Protein AF-A0A357KZD1-F1 (afdb_monomer)

Solvent-accessible surface area (backbone atoms only — not comparable to full-atom values): 5065 Å² total; per-residue (Å²): 137,84,80,77,80,82,69,74,94,79,48,67,63,65,52,50,52,52,52,51,53,52,50,52,52,50,51,54,39,55,54,36,40,76,74,48,50,73,68,23,34,41,56,36,15,32,59,38,3,51,77,41,38,65,63,42,40,53,49,29,52,52,28,34,74,71,66,78,30,57,63,66,63,28,52,51,21,36,52,42,6,46,54,30,28,50,52,45,53,52,62,73,73,105

Foldseek 3Di:
DDDDPPPDPPDPVVVVVVVVVLVVLLVCQVVQCVPPPLVSLQVSLLVSLLVPLVSLLVVLVVCCVVVVDPVVSSVNSSVNSPVNNCVNVVVVVD

Secondary structure (DSSP, 8-state):
--------TT-HHHHHHHHHHHHHHHHHHHHHHHHHHHHHHHHHHHHHHHH-HHHHHHHHHHHHHTTSS-HHHHHHHHHHHHHHHHHHHHHHH-

Structure (mmCIF, N/CA/C/O backbone):
data_AF-A0A357KZD1-F1
#
_entry.id   AF-A0A357KZD1-F1
#
loop_
_atom_site.group_PDB
_atom_site.id
_atom_site.type_symbol
_atom_site.label_atom_id
_atom_site.label_alt_id
_atom_site.label_comp_id
_atom_site.label_asym_id
_atom_site.label_entity_id
_atom_site.label_seq_id
_atom_site.pdbx_PDB_ins_code
_atom_site.Cartn_x
_atom_site.Cartn_y
_atom_site.Cartn_z
_atom_site.occupancy
_atom_site.B_iso_or_equiv
_atom_site.auth_seq_id
_atom_site.auth_comp_id
_atom_site.auth_asym_id
_atom_site.auth_atom_id
_atom_site.pdbx_PDB_model_num
ATOM 1 N N . PRO A 1 1 ? 22.315 6.116 -35.790 1.00 40.66 1 PRO A N 1
ATOM 2 C CA . PRO A 1 1 ? 21.300 6.896 -35.042 1.00 40.66 1 PRO A CA 1
ATOM 3 C C . PRO A 1 1 ? 19.895 6.295 -35.237 1.00 40.66 1 PRO A C 1
ATOM 5 O O . PRO A 1 1 ? 19.274 6.512 -36.271 1.00 40.66 1 PRO A O 1
ATOM 8 N N . GLY A 1 2 ? 19.439 5.471 -34.287 1.00 48.69 2 GLY A N 1
ATOM 9 C CA . GLY A 1 2 ? 18.091 4.893 -34.292 1.00 48.69 2 GLY A CA 1
ATOM 10 C C . GLY A 1 2 ? 17.120 5.833 -33.586 1.00 48.69 2 GLY A C 1
ATOM 11 O O . GLY A 1 2 ? 17.161 5.948 -32.365 1.00 48.69 2 GLY A O 1
ATOM 12 N N . ALA A 1 3 ? 16.295 6.547 -34.348 1.00 50.31 3 ALA A N 1
ATOM 13 C CA . ALA A 1 3 ? 15.247 7.387 -33.788 1.00 50.31 3 ALA A CA 1
ATOM 14 C C . ALA A 1 3 ? 14.148 6.488 -33.204 1.00 50.31 3 ALA A C 1
ATOM 16 O O . ALA A 1 3 ? 13.445 5.800 -33.942 1.00 50.31 3 ALA A O 1
ATOM 17 N N . VAL A 1 4 ? 14.023 6.472 -31.877 1.00 60.88 4 VAL A N 1
ATOM 18 C CA . VAL A 1 4 ? 12.888 5.848 -31.194 1.00 60.88 4 VAL A CA 1
ATOM 19 C C . VAL A 1 4 ? 11.662 6.698 -31.512 1.00 60.88 4 VAL A C 1
ATOM 21 O O . VAL A 1 4 ? 11.575 7.851 -31.092 1.00 60.88 4 VAL A O 1
ATOM 24 N N . ALA A 1 5 ? 10.741 6.154 -32.306 1.00 57.38 5 ALA A N 1
ATOM 25 C CA . ALA A 1 5 ? 9.471 6.801 -32.594 1.00 57.38 5 ALA A CA 1
ATOM 26 C C . ALA A 1 5 ? 8.651 6.865 -31.297 1.00 57.38 5 ALA A C 1
ATOM 28 O O . ALA A 1 5 ? 8.132 5.853 -30.827 1.00 57.38 5 ALA A O 1
ATOM 29 N N . VAL A 1 6 ? 8.577 8.050 -30.693 1.00 60.06 6 VAL A N 1
ATOM 30 C CA . VAL A 1 6 ? 7.720 8.307 -29.534 1.00 60.06 6 VAL A CA 1
ATOM 31 C C . VAL A 1 6 ? 6.271 8.265 -30.025 1.00 60.06 6 VAL A C 1
ATOM 33 O O . VAL A 1 6 ? 5.823 9.170 -30.728 1.00 60.06 6 VAL A O 1
ATOM 36 N N . GLY A 1 7 ? 5.575 7.164 -29.729 1.00 60.97 7 GLY A N 1
ATOM 37 C CA . GLY A 1 7 ? 4.164 6.960 -30.067 1.00 60.97 7 GLY A CA 1
ATOM 38 C C . GLY A 1 7 ? 3.252 7.983 -29.385 1.00 60.97 7 GLY A C 1
ATOM 39 O O . GLY A 1 7 ? 3.601 8.546 -28.348 1.00 60.97 7 GLY A O 1
ATOM 40 N N . ASN A 1 8 ? 2.091 8.244 -29.993 1.00 63.97 8 ASN A N 1
ATOM 41 C CA . ASN A 1 8 ? 1.173 9.314 -29.610 1.00 63.97 8 ASN A CA 1
ATOM 42 C C . ASN A 1 8 ? 0.795 9.240 -28.109 1.00 63.97 8 ASN A C 1
ATOM 44 O O . ASN A 1 8 ? 0.142 8.282 -27.694 1.00 63.97 8 ASN A O 1
ATOM 48 N N . PRO A 1 9 ? 1.131 10.249 -27.285 1.00 56.19 9 PRO A N 1
ATOM 49 C CA . PRO A 1 9 ? 0.913 10.221 -25.834 1.00 56.19 9 PR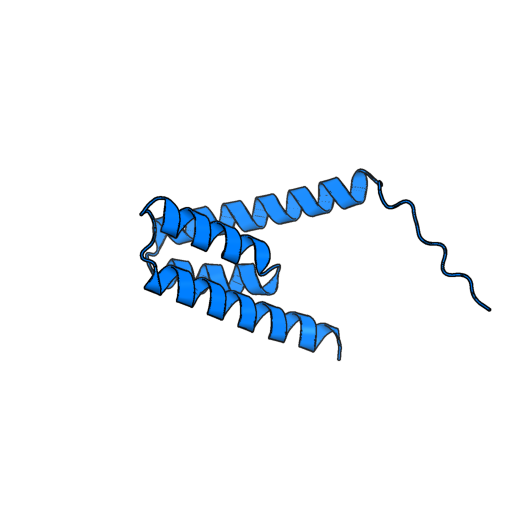O A CA 1
ATOM 50 C C . PRO A 1 9 ? -0.571 10.278 -25.411 1.00 56.19 9 PRO A C 1
ATOM 52 O O . PRO A 1 9 ? -0.873 10.199 -24.224 1.00 56.19 9 PRO A O 1
ATOM 55 N N . PHE A 1 10 ? -1.496 10.388 -26.373 1.00 55.19 10 PHE A N 1
ATOM 56 C CA . PHE A 1 10 ? -2.952 10.412 -26.191 1.00 55.19 10 PHE A CA 1
ATOM 57 C C . PHE A 1 10 ? -3.653 9.218 -26.860 1.00 55.19 10 PHE A C 1
ATOM 59 O O . PHE A 1 10 ? -4.696 9.362 -27.500 1.00 55.19 10 PHE A O 1
ATOM 66 N N . GLU A 1 11 ? -3.101 8.013 -26.742 1.00 69.31 11 GLU A N 1
ATOM 67 C CA . GLU A 1 11 ? -3.842 6.820 -27.147 1.00 69.31 11 GLU A CA 1
ATOM 68 C C . GLU A 1 11 ? -4.884 6.442 -26.077 1.00 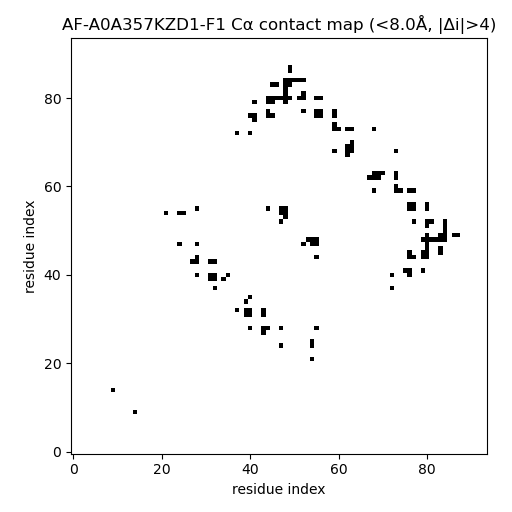69.31 11 GLU A C 1
ATOM 70 O O . GLU A 1 11 ? -4.570 6.046 -24.954 1.00 69.31 11 GLU A O 1
ATOM 75 N N . LEU A 1 12 ? -6.165 6.541 -26.445 1.00 72.19 12 LEU A N 1
ATOM 76 C CA . LEU A 1 12 ? -7.312 6.206 -25.586 1.00 72.19 12 LEU A CA 1
ATOM 77 C C . LEU A 1 12 ? -7.251 4.775 -25.032 1.00 72.19 12 LEU A C 1
ATOM 79 O O . LEU A 1 12 ? -7.740 4.504 -23.939 1.00 72.19 12 LEU A O 1
ATOM 83 N N . LYS A 1 13 ? -6.644 3.853 -25.783 1.00 74.00 13 LYS A N 1
ATOM 84 C CA . LYS A 1 13 ? -6.563 2.431 -25.441 1.00 74.00 13 LYS A CA 1
ATOM 85 C C . LYS A 1 13 ? -5.643 2.155 -24.233 1.00 74.00 13 LYS A C 1
ATOM 87 O O . LYS A 1 13 ? -6.137 1.566 -23.272 1.00 74.00 13 LYS A O 1
ATOM 92 N N . PRO A 1 14 ? -4.365 2.583 -24.209 1.00 74.94 14 PRO A N 1
ATOM 93 C CA . PRO A 1 14 ? -3.527 2.482 -23.013 1.00 74.94 14 PRO A CA 1
ATOM 94 C C . PRO A 1 14 ? -4.057 3.316 -21.838 1.00 74.94 14 PRO A C 1
ATOM 96 O O . PRO A 1 14 ? -3.966 2.859 -20.702 1.00 74.94 14 PRO A O 1
ATOM 99 N N . ALA A 1 15 ? -4.694 4.467 -22.083 1.00 76.38 15 ALA A N 1
ATOM 100 C CA . ALA A 1 15 ? -5.318 5.260 -21.019 1.00 76.38 15 ALA A CA 1
ATOM 101 C C . ALA A 1 15 ? -6.483 4.520 -20.328 1.00 76.38 15 ALA A C 1
ATOM 103 O O . ALA A 1 15 ? -6.561 4.491 -19.101 1.00 76.38 15 ALA A O 1
ATOM 104 N N . LEU A 1 16 ? -7.363 3.873 -21.101 1.00 76.00 16 LEU A N 1
ATOM 105 C CA . LEU A 1 16 ? -8.461 3.056 -20.570 1.00 76.00 16 LEU A CA 1
ATOM 106 C C . LEU A 1 16 ? -7.959 1.806 -19.841 1.00 76.00 16 LEU A C 1
ATOM 108 O O . LEU A 1 16 ? -8.510 1.446 -18.804 1.00 76.00 16 LEU A O 1
ATOM 112 N N . LEU A 1 17 ? -6.905 1.164 -20.351 1.00 73.69 17 LEU A N 1
ATOM 113 C CA . LEU A 1 17 ? -6.252 0.038 -19.675 1.00 73.69 17 LEU A CA 1
ATOM 114 C C . LEU A 1 17 ? -5.681 0.456 -18.319 1.00 73.69 17 LEU A C 1
ATOM 116 O O . LEU A 1 17 ? -5.909 -0.227 -17.322 1.00 73.69 17 LEU A O 1
ATOM 120 N N . PHE A 1 18 ? -4.997 1.597 -18.271 1.00 69.38 18 PHE A N 1
ATOM 121 C CA . PHE A 1 18 ? -4.445 2.139 -17.035 1.00 69.38 18 PHE A CA 1
ATOM 122 C C . PHE A 1 18 ? -5.548 2.514 -16.036 1.00 69.38 18 PHE A C 1
ATOM 124 O O . PHE A 1 18 ? -5.495 2.109 -14.877 1.00 69.38 18 PHE A O 1
ATOM 131 N N . ALA A 1 19 ? -6.599 3.202 -16.491 1.00 69.88 19 ALA A N 1
ATOM 132 C CA . ALA A 1 19 ? -7.747 3.549 -15.653 1.00 69.88 19 ALA A CA 1
ATOM 133 C C . ALA A 1 19 ? -8.482 2.307 -15.118 1.00 69.88 19 ALA A C 1
ATOM 135 O O . ALA A 1 19 ? -8.881 2.279 -13.954 1.00 69.88 19 ALA A O 1
ATOM 136 N N . GLY A 1 20 ? -8.627 1.263 -15.941 1.00 72.62 20 GLY A N 1
ATOM 137 C CA . GLY A 1 20 ? -9.219 -0.012 -15.536 1.00 72.62 20 GLY A CA 1
ATOM 138 C C . GLY A 1 20 ? -8.387 -0.727 -14.474 1.00 72.62 20 GLY A C 1
ATOM 139 O O . GLY A 1 20 ? -8.931 -1.172 -13.464 1.00 72.62 20 GLY A O 1
ATOM 140 N N . LEU A 1 21 ? -7.065 -0.771 -14.655 1.00 66.38 21 LEU A N 1
ATOM 141 C CA . LEU A 1 21 ? -6.144 -1.326 -13.664 1.00 6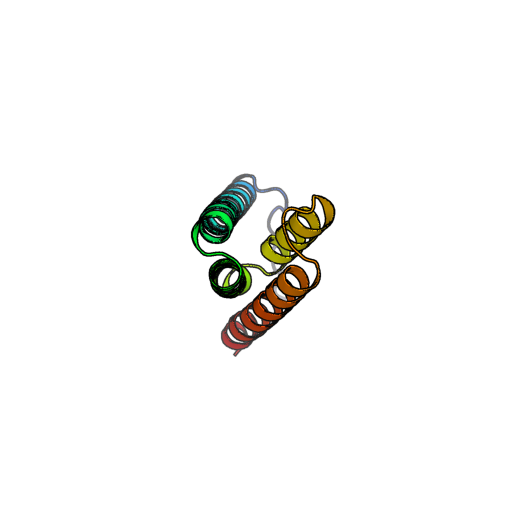6.38 21 LEU A CA 1
ATOM 142 C C . LEU A 1 21 ? -6.252 -0.568 -12.329 1.00 66.38 21 LEU A C 1
ATOM 144 O O . LEU A 1 21 ? -6.418 -1.183 -11.274 1.00 66.38 21 LEU A O 1
ATOM 148 N N . LEU A 1 22 ? -6.246 0.767 -12.382 1.00 59.28 22 LEU A N 1
ATOM 149 C CA . LEU A 1 22 ? -6.347 1.634 -11.208 1.00 59.28 22 LEU A CA 1
ATOM 150 C C . LEU A 1 22 ? -7.677 1.445 -10.459 1.00 59.28 22 LEU A C 1
ATOM 152 O O . LEU A 1 22 ? -7.701 1.403 -9.227 1.00 59.28 22 LEU A O 1
ATOM 156 N N . ALA A 1 23 ? -8.785 1.288 -11.188 1.00 61.78 23 ALA A N 1
ATOM 157 C CA . ALA A 1 23 ? -10.105 1.043 -10.612 1.00 61.78 23 ALA A CA 1
ATOM 158 C C . ALA A 1 23 ? -10.179 -0.304 -9.875 1.00 61.78 23 ALA A C 1
ATOM 160 O O . ALA A 1 23 ? -10.718 -0.368 -8.768 1.00 61.78 23 ALA A O 1
ATOM 161 N N . VAL A 1 24 ? -9.599 -1.366 -10.446 1.00 67.44 24 VAL A N 1
ATOM 162 C CA . VAL A 1 24 ? -9.565 -2.701 -9.823 1.00 67.44 24 VAL A CA 1
ATOM 163 C C . VAL A 1 24 ? -8.753 -2.681 -8.530 1.00 67.44 24 VAL A C 1
ATOM 165 O O . VAL A 1 24 ? -9.231 -3.154 -7.497 1.00 67.44 24 VAL A O 1
ATOM 168 N N . VAL A 1 25 ? -7.559 -2.083 -8.557 1.00 61.03 25 VAL A N 1
ATOM 169 C CA . VAL A 1 25 ? -6.690 -1.974 -7.373 1.00 61.03 25 VAL A CA 1
ATOM 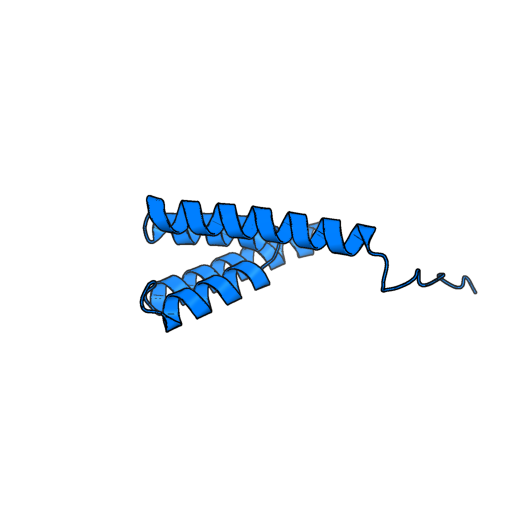170 C C . VAL A 1 25 ? -7.350 -1.125 -6.281 1.00 61.03 25 VAL A C 1
ATOM 172 O O . VAL A 1 25 ? -7.322 -1.493 -5.104 1.00 61.03 25 VAL A O 1
ATOM 175 N N . SER A 1 26 ? -8.015 -0.031 -6.661 1.00 57.09 26 SER A N 1
ATOM 176 C CA . SER A 1 26 ? -8.733 0.837 -5.719 1.00 57.09 26 SER A CA 1
ATOM 177 C C . SER A 1 26 ? -9.909 0.121 -5.049 1.00 57.09 26 SER A C 1
ATOM 179 O O . SER A 1 26 ? -10.086 0.227 -3.835 1.00 57.09 26 SER A O 1
ATOM 181 N N . LEU A 1 27 ? -10.693 -0.645 -5.814 1.00 62.03 27 LEU A N 1
ATOM 182 C CA . LEU A 1 27 ? -11.836 -1.394 -5.288 1.00 62.03 27 LEU A CA 1
ATOM 183 C C . LEU A 1 27 ? -11.390 -2.516 -4.344 1.00 62.03 27 LEU A C 1
ATOM 185 O O . LEU A 1 27 ? -11.938 -2.652 -3.249 1.00 62.03 27 LEU A O 1
ATOM 189 N N . ALA A 1 28 ? -10.367 -3.280 -4.734 1.00 59.34 28 ALA A N 1
ATOM 190 C CA . ALA A 1 28 ? -9.775 -4.308 -3.880 1.00 59.34 28 ALA A CA 1
ATOM 191 C C . ALA A 1 28 ? -9.267 -3.709 -2.560 1.00 59.34 28 ALA A C 1
ATOM 193 O O . ALA A 1 28 ? -9.479 -4.282 -1.489 1.00 59.34 28 ALA A O 1
ATOM 194 N N . SER A 1 29 ? -8.677 -2.512 -2.632 1.00 49.84 29 SER A N 1
ATOM 195 C CA . SER A 1 29 ? -8.153 -1.822 -1.459 1.00 49.84 29 SER A CA 1
ATOM 196 C C . SER A 1 29 ? -9.241 -1.353 -0.497 1.00 49.84 29 SER A C 1
ATOM 198 O O . SER A 1 29 ? -9.126 -1.554 0.713 1.00 49.84 29 SER A O 1
ATOM 200 N N . ALA A 1 30 ? -10.334 -0.797 -1.023 1.00 59.84 30 ALA A N 1
ATOM 201 C CA . ALA A 1 30 ? -11.478 -0.369 -0.221 1.00 59.84 30 ALA A CA 1
ATOM 202 C C . ALA A 1 30 ? -12.171 -1.550 0.484 1.00 59.84 30 ALA A C 1
ATOM 204 O O . ALA A 1 30 ? -12.523 -1.458 1.662 1.00 59.84 30 ALA A O 1
ATOM 205 N N . VAL A 1 31 ? -12.333 -2.681 -0.212 1.00 61.50 31 VAL A N 1
ATOM 206 C CA . VAL A 1 31 ? -12.983 -3.881 0.341 1.00 61.50 31 VAL A CA 1
ATOM 207 C C . VAL A 1 31 ? -12.181 -4.474 1.495 1.00 61.50 31 VAL A C 1
ATOM 209 O O . VAL A 1 31 ? -12.752 -4.850 2.521 1.00 61.50 31 VAL A O 1
ATOM 212 N N . ALA A 1 32 ? -10.864 -4.557 1.351 1.00 56.75 32 ALA A N 1
ATOM 213 C CA . ALA A 1 32 ? -10.034 -5.187 2.363 1.00 56.75 32 ALA A CA 1
ATOM 214 C C . ALA A 1 32 ? -9.728 -4.259 3.557 1.00 56.75 32 ALA A C 1
ATOM 216 O O . ALA A 1 32 ? -9.641 -4.756 4.680 1.00 56.75 32 ALA A O 1
ATOM 217 N N . ALA A 1 33 ? -9.724 -2.931 3.379 1.00 53.62 33 ALA A N 1
ATOM 218 C CA . ALA A 1 33 ? -9.708 -1.990 4.505 1.00 53.62 33 ALA A CA 1
ATOM 219 C C . ALA A 1 33 ? -10.989 -2.077 5.362 1.00 53.62 33 ALA A C 1
ATOM 221 O O . ALA A 1 33 ? -10.921 -2.039 6.589 1.00 53.62 33 ALA A O 1
ATOM 222 N N . GLY A 1 34 ? -12.159 -2.262 4.737 1.00 53.81 34 GLY A N 1
ATOM 223 C CA . GLY A 1 34 ? -13.441 -2.325 5.450 1.00 53.81 34 GLY A CA 1
ATOM 224 C C . GLY A 1 34 ? -13.723 -3.634 6.201 1.00 53.81 34 GLY A C 1
ATOM 225 O O . GLY A 1 34 ? -14.608 -3.660 7.051 1.00 53.81 34 GLY A O 1
ATOM 226 N N . ARG A 1 35 ? -13.014 -4.732 5.895 1.00 55.53 35 ARG A N 1
ATOM 227 C CA . ARG A 1 35 ? -13.317 -6.080 6.430 1.00 55.53 35 ARG A CA 1
ATOM 228 C C . ARG A 1 35 ? -12.313 -6.603 7.466 1.00 55.53 35 ARG A C 1
ATOM 230 O O . ARG A 1 35 ? -12.664 -7.521 8.198 1.00 55.53 35 ARG A O 1
ATOM 237 N N . LEU A 1 36 ? -11.089 -6.069 7.524 1.00 57.78 36 LEU A N 1
ATOM 238 C CA . LEU A 1 36 ? -9.955 -6.698 8.231 1.00 57.78 36 LEU A CA 1
ATOM 239 C C . LEU A 1 36 ? -9.222 -5.773 9.231 1.00 57.78 36 LEU A C 1
ATOM 241 O O . LEU A 1 36 ? -8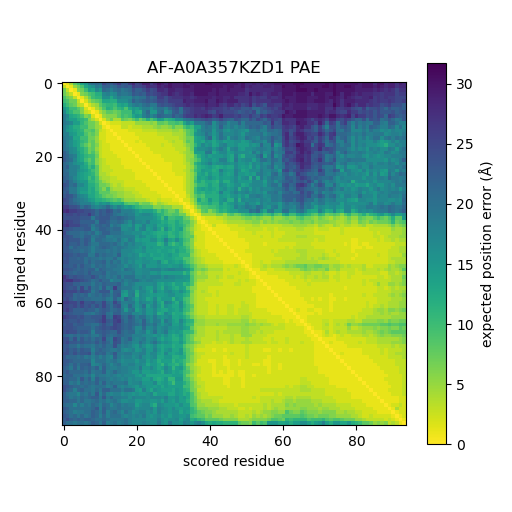.217 -6.181 9.813 1.00 57.78 36 LEU A O 1
ATOM 245 N N . GLY A 1 37 ? -9.696 -4.540 9.446 1.00 69.38 37 GLY A N 1
ATOM 246 C CA . GLY A 1 37 ? -9.057 -3.587 10.366 1.00 69.38 37 GLY A CA 1
ATOM 247 C C . GLY A 1 37 ? -7.646 -3.168 9.922 1.00 69.38 37 GLY A C 1
ATOM 248 O O . GLY A 1 37 ? -7.344 -3.145 8.729 1.00 69.38 37 GLY A O 1
ATOM 249 N N . GLU A 1 38 ? -6.761 -2.847 10.871 1.00 70.44 38 GLU A N 1
ATOM 250 C CA . GLU A 1 38 ? -5.388 -2.383 10.584 1.00 70.44 38 GLU A CA 1
ATOM 251 C C . GLU A 1 38 ? -4.521 -3.450 9.895 1.00 70.44 38 GLU A C 1
ATOM 253 O O . GLU A 1 38 ? -3.747 -3.145 8.990 1.00 70.44 38 GLU A O 1
ATOM 258 N N . THR A 1 39 ? -4.683 -4.726 10.254 1.00 75.00 39 THR A N 1
ATOM 259 C CA . THR A 1 39 ? -3.962 -5.829 9.597 1.00 75.00 39 THR A CA 1
ATOM 260 C C . THR A 1 39 ? -4.392 -5.983 8.137 1.00 75.00 39 THR A C 1
ATOM 262 O O . THR A 1 39 ? -3.562 -6.226 7.261 1.00 75.00 39 THR A O 1
ATOM 265 N N . GLY A 1 40 ? -5.682 -5.775 7.860 1.00 75.31 40 GLY A N 1
ATOM 266 C CA . GLY A 1 40 ? -6.218 -5.679 6.505 1.00 75.31 40 GLY A CA 1
ATOM 267 C C . GLY A 1 40 ? -5.611 -4.543 5.713 1.00 75.31 40 GLY A C 1
ATOM 268 O O . GLY A 1 40 ? -5.135 -4.747 4.601 1.00 75.31 40 GLY A O 1
ATOM 269 N N . LEU A 1 41 ? -5.580 -3.358 6.316 1.00 81.25 41 LEU A N 1
ATOM 270 C CA . LEU A 1 41 ? -4.981 -2.170 5.725 1.00 81.25 41 LEU A CA 1
ATOM 271 C C . LEU A 1 41 ? -3.522 -2.415 5.308 1.00 81.25 41 LEU A C 1
ATOM 273 O O . LEU A 1 41 ? -3.139 -2.042 4.203 1.00 81.25 41 LEU A O 1
ATOM 277 N N . PHE A 1 42 ? -2.719 -3.078 6.141 1.00 86.12 42 PHE A N 1
ATOM 278 C CA . PHE A 1 42 ? -1.317 -3.367 5.823 1.00 86.12 42 PHE A CA 1
ATOM 279 C C . PHE A 1 42 ? -1.152 -4.416 4.721 1.00 86.12 42 PHE A C 1
ATOM 281 O O . PHE A 1 42 ? -0.313 -4.244 3.835 1.00 86.12 42 PHE A O 1
ATOM 288 N N . ALA A 1 43 ? -1.971 -5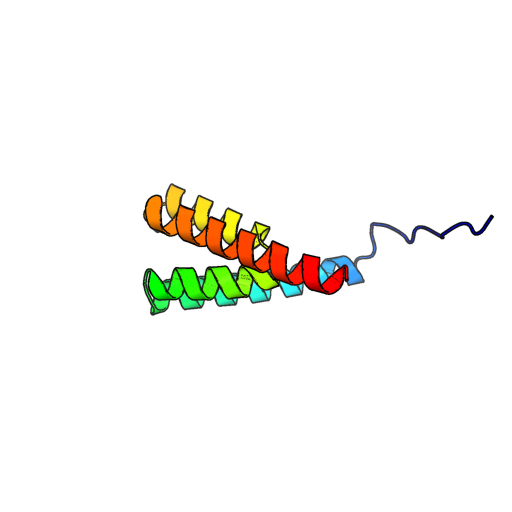.471 4.723 1.00 80.00 43 ALA A N 1
ATOM 289 C CA . ALA A 1 43 ? -1.966 -6.466 3.650 1.00 80.00 43 ALA A CA 1
ATOM 290 C C . ALA A 1 43 ? -2.352 -5.837 2.303 1.00 80.00 43 ALA A C 1
ATOM 292 O O . ALA A 1 43 ? -1.703 -6.072 1.283 1.00 80.00 43 ALA A O 1
ATOM 293 N N . VAL A 1 44 ? -3.369 -4.975 2.310 1.00 80.69 44 VAL A N 1
ATOM 294 C CA . VAL A 1 44 ? -3.771 -4.196 1.138 1.00 80.69 44 VAL A CA 1
ATOM 295 C C . VAL A 1 44 ? -2.673 -3.251 0.700 1.00 80.69 44 VAL A C 1
ATOM 297 O O . VAL A 1 44 ? -2.409 -3.145 -0.491 1.00 80.69 44 VAL A O 1
ATOM 300 N N . ALA A 1 45 ? -2.029 -2.564 1.638 1.00 85.62 45 ALA A N 1
ATOM 301 C CA . ALA A 1 45 ? -0.954 -1.637 1.331 1.00 85.62 45 ALA A CA 1
ATOM 302 C C . ALA A 1 45 ? 0.209 -2.325 0.634 1.00 85.62 45 ALA A C 1
ATOM 304 O O . ALA A 1 45 ? 0.723 -1.806 -0.353 1.00 85.62 45 ALA A O 1
ATOM 305 N N . PHE A 1 46 ? 0.568 -3.521 1.092 1.00 82.62 46 PHE A N 1
ATOM 306 C CA . PHE A 1 46 ? 1.582 -4.334 0.444 1.00 82.62 46 PHE A CA 1
ATOM 307 C C . PHE A 1 46 ? 1.170 -4.715 -0.983 1.00 82.62 46 PHE A C 1
ATOM 309 O O . PHE A 1 46 ? 1.89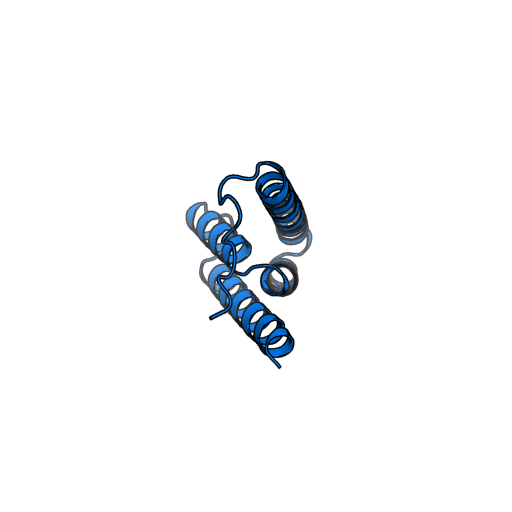4 -4.414 -1.926 1.00 82.62 46 PHE A O 1
ATOM 316 N N . VAL A 1 47 ? -0.014 -5.310 -1.165 1.00 79.75 47 VAL A N 1
ATOM 317 C CA . VAL A 1 47 ? -0.485 -5.765 -2.487 1.00 79.75 47 VAL A CA 1
ATOM 318 C C . VAL A 1 47 ? -0.695 -4.598 -3.454 1.00 79.75 47 VAL A C 1
ATOM 320 O O . VAL A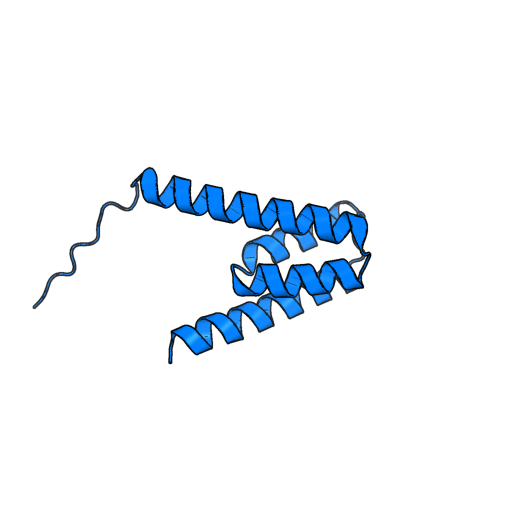 1 47 ? -0.279 -4.673 -4.607 1.00 79.75 47 VAL A O 1
ATOM 323 N N . SER A 1 48 ? -1.300 -3.503 -2.992 1.00 79.31 48 SER A N 1
ATOM 324 C CA . SER A 1 48 ? -1.465 -2.284 -3.782 1.00 79.31 48 SER A CA 1
ATOM 325 C C . SER A 1 48 ? -0.110 -1.687 -4.136 1.00 79.31 48 SER A C 1
ATOM 327 O O . SER A 1 48 ? 0.082 -1.317 -5.284 1.00 79.31 48 SER A O 1
ATOM 329 N N . GLY A 1 49 ? 0.833 -1.627 -3.191 1.00 82.25 49 GLY A N 1
ATOM 330 C CA . GLY A 1 49 ? 2.172 -1.088 -3.416 1.00 82.25 49 GLY A CA 1
ATOM 331 C C . GLY A 1 49 ? 3.008 -1.896 -4.407 1.00 82.25 49 GLY A C 1
ATOM 332 O O . GLY A 1 49 ? 3.799 -1.309 -5.133 1.00 82.25 49 GLY A O 1
ATOM 333 N N . LEU A 1 50 ? 2.809 -3.216 -4.509 1.00 75.12 50 LEU A N 1
ATOM 334 C CA . LEU A 1 50 ? 3.440 -4.022 -5.566 1.00 75.12 50 LEU A CA 1
ATOM 335 C C . LEU A 1 50 ? 3.025 -3.568 -6.975 1.00 75.12 50 LEU A C 1
ATOM 337 O O . LEU A 1 50 ? 3.816 -3.694 -7.907 1.00 75.12 50 LEU A O 1
ATOM 341 N N . ALA A 1 51 ? 1.797 -3.064 -7.128 1.00 75.75 51 ALA A N 1
ATOM 342 C CA . ALA A 1 51 ? 1.294 -2.536 -8.391 1.00 75.75 51 ALA A CA 1
ATOM 343 C C . ALA A 1 51 ? 1.637 -1.048 -8.554 1.00 75.75 51 ALA A C 1
ATOM 345 O O . ALA A 1 51 ? 2.293 -0.661 -9.520 1.00 75.75 51 ALA A O 1
ATOM 346 N N . ASP A 1 52 ? 1.185 -0.221 -7.611 1.00 80.94 52 ASP A N 1
ATOM 347 C CA . ASP A 1 52 ? 1.403 1.219 -7.597 1.00 80.94 52 ASP A CA 1
ATOM 348 C C . ASP A 1 52 ? 1.233 1.812 -6.185 1.00 80.94 52 ASP A C 1
ATOM 350 O O . ASP A 1 52 ? 0.217 1.625 -5.504 1.00 80.94 52 ASP A O 1
ATOM 354 N N . VAL A 1 53 ? 2.236 2.574 -5.750 1.00 86.19 53 VAL A N 1
ATOM 355 C CA . VAL A 1 53 ? 2.279 3.219 -4.433 1.00 86.19 53 VAL A CA 1
ATOM 356 C C . VAL A 1 53 ? 1.356 4.437 -4.341 1.00 86.19 53 VAL A C 1
ATOM 358 O O . VAL A 1 53 ? 0.871 4.763 -3.252 1.00 86.19 53 VAL A O 1
ATOM 361 N N . ASP A 1 54 ? 1.058 5.089 -5.465 1.00 87.81 54 ASP A N 1
ATOM 362 C CA . ASP A 1 54 ? 0.295 6.342 -5.475 1.00 87.81 54 ASP A CA 1
ATOM 363 C C . ASP A 1 54 ? -1.167 6.116 -5.065 1.00 87.81 54 ASP A C 1
ATOM 365 O O . ASP A 1 54 ? -1.746 6.909 -4.316 1.00 87.81 54 ASP A O 1
ATOM 369 N N . ALA A 1 55 ? -1.745 4.979 -5.466 1.00 81.94 55 ALA A N 1
ATOM 370 C CA . ALA A 1 55 ? -3.108 4.594 -5.111 1.00 81.94 55 ALA A CA 1
ATOM 371 C C . ALA A 1 55 ? -3.282 4.410 -3.593 1.00 81.94 55 ALA A C 1
ATOM 373 O O . ALA A 1 55 ? -4.231 4.940 -3.004 1.00 81.94 55 ALA A O 1
ATOM 374 N N . MET A 1 56 ? -2.346 3.709 -2.941 1.00 87.69 56 MET A N 1
ATOM 375 C CA . MET A 1 56 ? -2.369 3.531 -1.487 1.00 87.69 56 MET A CA 1
ATOM 376 C C . MET A 1 56 ? -2.101 4.850 -0.763 1.00 87.69 56 MET A C 1
ATOM 378 O O . MET A 1 56 ? -2.812 5.181 0.182 1.00 87.69 56 MET A O 1
ATOM 382 N N . THR A 1 57 ? -1.139 5.645 -1.236 1.00 89.88 57 THR A N 1
ATOM 383 C CA . THR A 1 57 ? -0.805 6.948 -0.639 1.00 89.88 57 THR A CA 1
ATOM 384 C C . THR A 1 57 ? -2.010 7.882 -0.627 1.00 89.88 57 THR A C 1
ATOM 386 O O . THR A 1 57 ? -2.343 8.473 0.402 1.00 89.88 57 THR A O 1
ATOM 389 N N . LEU A 1 58 ? -2.728 7.960 -1.746 1.00 89.88 58 LEU A N 1
ATOM 390 C CA . LEU A 1 58 ? -3.899 8.815 -1.874 1.00 89.88 58 LEU A CA 1
ATOM 391 C C . LEU A 1 58 ? -5.104 8.293 -1.074 1.00 89.88 58 LEU A C 1
ATOM 393 O O . LEU A 1 58 ? -5.839 9.093 -0.488 1.00 89.88 58 LEU A O 1
ATOM 397 N N . SER A 1 59 ? -5.304 6.973 -1.006 1.00 85.56 59 SER A N 1
ATOM 398 C CA . SER A 1 59 ? -6.327 6.357 -0.143 1.00 85.56 59 SER A CA 1
ATOM 399 C C . SER A 1 59 ? -6.036 6.561 1.341 1.00 85.56 59 SER A C 1
ATOM 401 O O . SER A 1 59 ? -6.938 6.937 2.088 1.00 85.56 59 SER A O 1
ATOM 403 N N . ALA A 1 60 ? -4.789 6.368 1.772 1.00 90.06 60 ALA A N 1
ATOM 404 C CA . ALA A 1 60 ? -4.363 6.566 3.153 1.00 90.06 60 ALA A CA 1
ATOM 405 C C . ALA A 1 60 ? -4.508 8.034 3.572 1.00 90.06 60 ALA A C 1
ATOM 407 O O . ALA A 1 60 ? -5.081 8.316 4.623 1.00 90.06 60 ALA A O 1
ATOM 408 N N . ALA A 1 61 ? -4.093 8.973 2.714 1.00 90.62 61 ALA A N 1
ATOM 409 C CA . ALA A 1 61 ? -4.261 10.405 2.948 1.00 90.62 61 ALA A CA 1
ATOM 410 C C . ALA A 1 61 ? -5.743 10.798 3.061 1.00 90.62 61 ALA A C 1
ATOM 412 O O . ALA A 1 61 ? -6.133 11.462 4.020 1.00 90.62 61 ALA A O 1
ATOM 413 N N . ARG A 1 62 ? -6.600 10.342 2.135 1.00 90.56 62 ARG A N 1
ATOM 414 C CA . ARG A 1 62 ? -8.048 10.609 2.204 1.00 90.56 62 ARG A CA 1
ATOM 415 C C . ARG A 1 62 ? -8.714 9.960 3.414 1.00 90.56 62 ARG A C 1
ATOM 417 O O . ARG A 1 62 ? -9.576 10.581 4.039 1.00 90.56 62 ARG A O 1
ATOM 424 N N . GLY A 1 63 ? -8.326 8.737 3.762 1.00 89.62 63 GLY A N 1
ATOM 425 C CA . GLY A 1 63 ? -8.840 8.043 4.941 1.00 89.62 63 GLY A CA 1
ATOM 426 C C . GLY A 1 63 ? -8.433 8.739 6.240 1.00 89.62 63 GLY A C 1
ATOM 427 O O . GLY A 1 63 ? -9.268 8.903 7.124 1.00 89.62 63 GLY A O 1
ATOM 428 N N . ALA A 1 64 ? -7.199 9.239 6.322 1.00 91.06 64 ALA A N 1
ATOM 429 C CA . ALA A 1 64 ? -6.741 10.041 7.453 1.00 91.06 64 ALA A CA 1
ATOM 430 C C . ALA A 1 64 ? -7.478 11.389 7.547 1.00 91.06 64 ALA A C 1
ATOM 432 O O . ALA A 1 64 ? -7.937 11.764 8.623 1.00 91.06 64 ALA A O 1
ATOM 433 N N . MET A 1 65 ? -7.662 12.095 6.423 1.00 91.69 65 MET A N 1
ATOM 434 C CA . MET A 1 65 ? -8.378 13.381 6.384 1.00 91.69 65 MET A CA 1
ATOM 435 C C . MET A 1 65 ? -9.858 13.268 6.763 1.00 91.69 65 MET A C 1
ATOM 437 O O . MET A 1 65 ? -10.407 14.179 7.373 1.00 91.69 65 MET A O 1
ATOM 441 N N . SER A 1 66 ? -10.514 12.170 6.387 1.00 90.50 66 SER A N 1
ATOM 442 C CA . SER A 1 66 ? -11.932 11.928 6.690 1.00 90.50 66 SER A CA 1
ATOM 443 C C . SER A 1 66 ? -12.170 11.338 8.083 1.00 90.50 66 SER A C 1
ATOM 445 O O . SER A 1 66 ? -13.319 11.126 8.462 1.00 90.50 66 SER A O 1
ATOM 447 N N . GLY A 1 67 ? -11.107 11.048 8.843 1.00 85.69 67 GLY A N 1
ATOM 448 C CA . GLY A 1 67 ? -11.192 10.366 10.137 1.00 85.69 67 GLY A CA 1
ATOM 449 C C . GLY A 1 67 ? -11.545 8.878 10.041 1.00 85.69 67 GLY A C 1
ATOM 450 O O . GLY A 1 67 ? -11.693 8.221 11.066 1.00 85.69 67 GLY A O 1
ATOM 451 N N . ALA A 1 68 ? -11.653 8.326 8.828 1.00 82.00 68 ALA A N 1
ATOM 452 C CA . ALA A 1 68 ? -11.897 6.903 8.597 1.00 82.00 68 ALA A CA 1
ATOM 453 C C . ALA A 1 68 ? -10.677 6.028 8.939 1.00 82.00 68 ALA A C 1
ATOM 455 O O . ALA A 1 68 ? -10.807 4.818 9.110 1.00 82.00 68 ALA A O 1
ATOM 456 N N . MET A 1 69 ? -9.489 6.630 9.026 1.00 85.00 69 MET A N 1
ATOM 457 C CA . MET A 1 69 ? -8.230 5.964 9.338 1.00 85.00 69 MET A CA 1
ATOM 458 C C . MET A 1 69 ? -7.435 6.806 10.334 1.00 85.00 69 MET A C 1
ATOM 460 O O . MET A 1 69 ? -7.315 8.019 10.170 1.00 85.00 69 MET A O 1
ATOM 464 N N . ALA A 1 70 ? -6.847 6.177 11.349 1.00 89.12 70 ALA A N 1
ATOM 465 C CA . ALA A 1 70 ? -5.916 6.882 12.220 1.00 89.12 70 ALA A CA 1
ATOM 466 C C . ALA A 1 70 ? -4.623 7.229 11.456 1.00 89.12 70 ALA A C 1
ATOM 468 O O . ALA A 1 70 ? -4.157 6.463 10.610 1.00 89.12 70 ALA A O 1
ATOM 469 N N . ILE A 1 71 ? -4.021 8.378 11.783 1.00 90.81 71 ILE A N 1
ATOM 470 C CA . ILE A 1 71 ? -2.811 8.891 11.112 1.00 90.81 71 ILE A CA 1
ATOM 471 C C . ILE A 1 71 ? -1.645 7.894 11.187 1.00 90.81 71 ILE A C 1
ATOM 473 O O . ILE A 1 71 ? -0.931 7.721 10.203 1.00 90.81 71 ILE A O 1
ATOM 477 N N . GLY A 1 72 ? -1.467 7.216 12.326 1.00 92.88 72 GLY A N 1
ATOM 478 C CA . GLY A 1 72 ? -0.406 6.218 12.501 1.00 92.88 72 GLY A CA 1
ATOM 479 C C . GLY A 1 72 ? -0.525 5.053 11.507 1.00 92.88 72 GLY A C 1
ATOM 480 O O . GLY A 1 72 ? 0.358 4.892 10.665 1.00 92.88 72 GLY A O 1
ATOM 481 N N . PRO A 1 73 ? -1.621 4.273 11.544 1.00 87.94 73 PRO A N 1
ATOM 482 C CA . PRO A 1 73 ? -1.881 3.189 10.593 1.00 87.94 73 PRO A CA 1
ATOM 483 C C . PRO A 1 73 ? -1.855 3.633 9.130 1.00 87.94 73 PRO A C 1
ATOM 485 O O . PRO A 1 73 ? -1.299 2.927 8.292 1.00 87.94 73 PRO A O 1
ATOM 488 N N . ALA A 1 74 ? -2.388 4.818 8.818 1.00 89.88 74 ALA A N 1
ATOM 489 C CA . ALA A 1 74 ? -2.310 5.382 7.474 1.00 89.88 74 ALA A CA 1
ATOM 490 C C . ALA A 1 74 ? -0.850 5.586 7.032 1.00 89.88 74 ALA A C 1
ATOM 492 O O . ALA A 1 74 ? -0.478 5.184 5.932 1.00 89.88 74 ALA A O 1
ATOM 493 N N . GLY A 1 75 ? 0.003 6.139 7.899 1.00 92.50 75 GLY A N 1
ATOM 494 C CA . GLY A 1 75 ? 1.434 6.293 7.629 1.00 92.50 75 GLY A CA 1
ATOM 495 C C . GLY A 1 75 ? 2.151 4.955 7.427 1.00 92.50 75 GLY A C 1
ATOM 496 O O . GLY A 1 75 ? 2.907 4.801 6.468 1.00 92.50 75 GLY A O 1
ATOM 497 N N . TYR A 1 76 ? 1.874 3.961 8.276 1.00 91.56 76 TYR A N 1
ATOM 498 C CA . TYR A 1 76 ? 2.440 2.616 8.120 1.00 91.56 76 TYR A CA 1
ATOM 499 C C . TYR A 1 76 ? 2.008 1.950 6.813 1.00 91.56 76 TYR A C 1
ATOM 501 O O . TYR A 1 76 ? 2.840 1.349 6.136 1.00 91.56 76 TYR A O 1
ATOM 509 N N . ALA A 1 77 ? 0.747 2.109 6.411 1.00 89.06 77 ALA A N 1
ATOM 510 C CA . ALA A 1 77 ? 0.259 1.626 5.125 1.00 89.06 77 ALA A CA 1
ATOM 511 C C . ALA A 1 77 ? 1.055 2.236 3.959 1.00 89.06 77 ALA A C 1
ATOM 513 O O . ALA A 1 77 ? 1.527 1.512 3.085 1.00 89.06 77 ALA A O 1
ATOM 514 N N . VAL A 1 78 ? 1.299 3.550 3.970 1.00 93.00 78 VAL A N 1
ATOM 515 C CA . VAL A 1 78 ? 2.117 4.193 2.928 1.00 93.00 78 VAL A CA 1
ATOM 516 C C . VAL A 1 78 ? 3.539 3.633 2.904 1.00 93.00 78 VAL A C 1
ATOM 518 O O . VAL A 1 78 ? 4.028 3.274 1.837 1.00 93.00 78 VAL A O 1
ATOM 521 N N . LEU A 1 79 ? 4.193 3.488 4.060 1.00 93.50 79 LEU A N 1
ATOM 522 C CA . LEU A 1 79 ? 5.557 2.945 4.130 1.00 93.50 79 LEU A CA 1
ATOM 523 C C . LEU A 1 79 ? 5.648 1.514 3.585 1.00 93.50 79 LEU A C 1
ATOM 525 O O . LEU A 1 79 ? 6.574 1.198 2.837 1.00 93.50 79 LEU A O 1
ATOM 529 N N . ILE A 1 80 ? 4.676 0.664 3.921 1.00 90.12 80 ILE A N 1
ATOM 530 C CA . ILE A 1 80 ? 4.599 -0.711 3.413 1.00 90.12 80 ILE A CA 1
ATOM 531 C C . ILE A 1 80 ? 4.419 -0.706 1.890 1.00 90.12 80 ILE A C 1
ATOM 533 O O . ILE A 1 80 ? 5.102 -1.454 1.189 1.00 90.12 80 ILE A O 1
ATOM 537 N N . ALA A 1 81 ? 3.548 0.160 1.369 1.00 89.19 81 ALA A N 1
ATOM 538 C CA . ALA A 1 81 ? 3.320 0.275 -0.067 1.00 89.19 81 ALA A CA 1
ATOM 539 C C . ALA A 1 81 ? 4.568 0.763 -0.820 1.00 89.19 81 ALA A C 1
ATOM 541 O O . ALA A 1 81 ? 4.915 0.211 -1.864 1.00 89.19 81 ALA A O 1
ATOM 542 N N . VAL A 1 82 ? 5.280 1.755 -0.274 1.00 89.94 82 VAL A N 1
ATOM 543 C CA . VAL A 1 82 ? 6.546 2.259 -0.833 1.00 89.94 82 VAL A CA 1
ATOM 544 C C . VAL A 1 82 ? 7.592 1.148 -0.886 1.00 89.94 82 VAL A C 1
ATOM 546 O O . VAL A 1 82 ? 8.215 0.947 -1.929 1.00 89.94 82 VAL A O 1
ATOM 549 N N . ALA A 1 83 ? 7.771 0.404 0.208 1.00 87.12 83 ALA A N 1
ATOM 550 C CA . ALA A 1 83 ? 8.738 -0.689 0.269 1.00 87.12 83 ALA A CA 1
ATOM 551 C C . ALA A 1 83 ? 8.433 -1.779 -0.771 1.00 87.12 83 ALA A C 1
ATOM 553 O O . ALA A 1 83 ? 9.330 -2.207 -1.498 1.00 87.12 83 ALA A O 1
ATOM 554 N N . ALA A 1 84 ? 7.163 -2.175 -0.895 1.00 82.31 84 ALA A N 1
ATOM 555 C CA . ALA A 1 84 ? 6.718 -3.146 -1.891 1.00 82.31 84 ALA A CA 1
ATOM 556 C C . ALA A 1 84 ? 6.994 -2.670 -3.329 1.00 82.31 84 ALA A C 1
ATOM 558 O O . ALA A 1 84 ? 7.554 -3.419 -4.130 1.00 82.31 84 ALA A O 1
ATOM 559 N N . ASN A 1 85 ? 6.684 -1.407 -3.633 1.00 85.38 85 ASN A N 1
ATOM 560 C CA . ASN A 1 85 ? 6.913 -0.800 -4.945 1.00 85.38 85 ASN A CA 1
ATOM 561 C C . ASN A 1 85 ? 8.403 -0.759 -5.317 1.00 85.38 85 ASN A C 1
ATOM 563 O O . ASN A 1 85 ? 8.767 -1.050 -6.456 1.00 85.38 85 ASN A O 1
ATOM 567 N N . ILE A 1 86 ? 9.271 -0.412 -4.360 1.00 80.62 86 ILE A N 1
ATOM 568 C CA . ILE A 1 86 ? 10.725 -0.384 -4.567 1.00 80.62 86 ILE A CA 1
ATOM 569 C C . ILE A 1 86 ? 11.251 -1.789 -4.857 1.00 80.62 86 ILE A C 1
ATOM 571 O O . ILE A 1 86 ? 12.010 -1.958 -5.807 1.00 80.62 86 ILE A O 1
ATOM 575 N N . ILE A 1 87 ? 10.837 -2.797 -4.082 1.00 76.75 87 ILE A N 1
ATOM 576 C CA . ILE A 1 87 ? 11.264 -4.188 -4.295 1.00 76.75 87 ILE A CA 1
ATOM 577 C C . ILE A 1 87 ? 10.800 -4.683 -5.668 1.00 76.75 87 ILE A C 1
ATOM 579 O O . ILE A 1 87 ? 11.607 -5.218 -6.425 1.00 76.75 87 ILE A O 1
ATOM 583 N N . ALA A 1 88 ? 9.527 -4.473 -6.016 1.00 70.62 88 ALA A N 1
ATOM 584 C CA . ALA A 1 88 ? 8.966 -4.926 -7.286 1.00 70.62 88 ALA A CA 1
ATOM 585 C C . ALA A 1 88 ? 9.660 -4.269 -8.488 1.00 70.62 88 ALA A C 1
ATOM 587 O O . ALA A 1 88 ? 10.119 -4.961 -9.394 1.00 70.62 88 ALA A O 1
ATOM 588 N N . LYS A 1 89 ? 9.791 -2.937 -8.482 1.00 73.25 89 LYS A N 1
ATOM 589 C CA . LYS A 1 89 ? 10.434 -2.197 -9.580 1.00 73.25 89 LYS A CA 1
ATOM 590 C C . LYS A 1 89 ? 11.941 -2.437 -9.633 1.00 73.25 89 LYS A C 1
ATOM 592 O O . LYS A 1 89 ? 12.492 -2.539 -10.722 1.00 73.25 89 LYS A O 1
ATOM 597 N N . GLY A 1 90 ? 12.595 -2.576 -8.481 1.00 71.69 90 GLY A N 1
ATOM 598 C CA . GLY A 1 90 ? 14.005 -2.952 -8.392 1.00 71.69 90 GLY A CA 1
ATOM 599 C C . GLY A 1 90 ? 14.274 -4.337 -8.979 1.00 71.69 90 GLY A C 1
ATOM 600 O O . GLY A 1 90 ? 15.238 -4.498 -9.716 1.00 71.69 90 GLY A O 1
ATOM 601 N N . ALA A 1 91 ? 13.392 -5.309 -8.731 1.00 66.75 91 ALA A N 1
ATOM 602 C CA . ALA A 1 91 ? 13.475 -6.635 -9.338 1.00 66.75 91 ALA A CA 1
ATOM 603 C C . ALA A 1 91 ? 13.204 -6.625 -10.852 1.00 66.75 91 ALA A C 1
ATOM 605 O O . ALA A 1 91 ? 13.812 -7.409 -11.562 1.00 66.75 91 ALA A O 1
ATOM 606 N N . MET A 1 92 ? 12.324 -5.748 -11.357 1.00 66.38 92 MET A N 1
ATOM 607 C CA . MET A 1 92 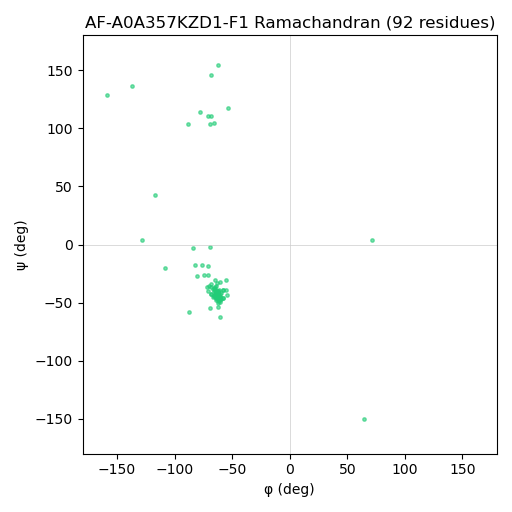? 12.117 -5.578 -12.807 1.00 66.38 92 MET A CA 1
ATOM 608 C C . MET A 1 92 ? 13.298 -4.897 -13.512 1.00 66.38 92 MET A C 1
ATOM 610 O O . MET A 1 92 ? 13.450 -5.045 -14.721 1.00 66.38 92 MET A O 1
ATOM 614 N N . ALA A 1 93 ? 14.067 -4.083 -12.786 1.00 70.81 93 ALA A N 1
ATOM 615 C CA . ALA A 1 93 ? 15.203 -3.344 -13.330 1.00 70.81 93 ALA A CA 1
ATOM 616 C C . ALA A 1 93 ? 16.492 -4.182 -13.426 1.00 70.81 93 ALA A C 1
ATOM 618 O O . ALA A 1 93 ? 17.417 -3.768 -14.126 1.00 70.81 93 ALA A O 1
ATOM 619 N N . LEU A 1 94 ? 16.556 -5.307 -12.706 1.00 53.25 94 LEU A N 1
ATOM 620 C CA . LEU A 1 94 ? 17.626 -6.309 -12.762 1.00 53.25 94 LEU A CA 1
ATOM 621 C C . LEU A 1 94 ? 17.368 -7.320 -13.885 1.00 53.25 94 LEU A C 1
ATOM 623 O O . LEU A 1 94 ? 18.370 -7.740 -14.506 1.00 53.25 94 LEU A O 1
#

Radius of gyration: 15.98 Å; Cα contacts (8 Å, |Δi|>4): 83; chains: 1; bounding box: 35×20×48 Å

Mean predicted aligned error: 11.76 Å

pLDDT: mean 74.95, std 13.32, range [40.66, 93.5]

Sequence (94 aa):
PGAVAVGNPFELKPALLFAGLLAVVSLASAVAAGRLGETGLFAVAFVSGLADVDAMTLSAARGAMSGAMAIGPAGYAVLIAVAANIIAKGAMAL